Protein AF-A0A5N7D7Q5-F1 (afdb_monomer_lite)

pLDDT: mean 75.65, std 20.21, range [35.62, 98.12]

Secondary structure (DSSP, 8-state):
----------------------------------HHHHHHHHHHHHHHHHHHHHHHHHHHH-TT----PPTTHHHHHHHHHHHHHHHHHHHHHHHHTT--

Foldseek 3Di:
DDDDDDDDDDDPPPPPPPPPPPPPPDPPLPQDPCVVLVVLLVVLVVVLVVLVVVQQVVLVPDPVVPSGGDPPSVVVNVVSVVSNVVSVVVSVVSVVVSVD

Structure (mmCIF, N/CA/C/O backbone):
data_AF-A0A5N7D7Q5-F1
#
_entry.id   AF-A0A5N7D7Q5-F1
#
loop_
_atom_site.group_PDB
_atom_site.id
_atom_site.type_symbol
_atom_site.label_atom_id
_atom_site.label_alt_id
_atom_site.label_comp_id
_atom_site.label_asym_id
_atom_site.label_entity_id
_atom_site.label_seq_id
_atom_site.pdbx_PDB_ins_code
_atom_site.Cartn_x
_atom_site.Cartn_y
_atom_site.Cartn_z
_atom_site.occupancy
_atom_site.B_iso_or_equiv
_atom_site.auth_seq_id
_atom_site.auth_comp_id
_atom_site.auth_asym_id
_atom_site.auth_atom_id
_atom_site.pdbx_PDB_model_num
ATOM 1 N N . MET A 1 1 ? -32.460 -1.720 104.210 1.00 41.03 1 MET A N 1
ATOM 2 C CA . MET A 1 1 ? -32.610 -0.532 103.346 1.00 41.03 1 MET A CA 1
ATOM 3 C C . MET A 1 1 ? -32.942 -1.047 101.957 1.00 41.03 1 MET A C 1
ATOM 5 O O . MET A 1 1 ? -32.110 -1.713 101.358 1.00 41.03 1 MET A O 1
ATOM 9 N N . VAL A 1 2 ? -34.199 -0.901 101.542 1.00 40.56 2 VAL A N 1
ATOM 10 C CA . VAL A 1 2 ? -34.723 -1.390 100.259 1.00 40.56 2 VAL A CA 1
ATOM 11 C C . VAL A 1 2 ? -34.599 -0.247 99.262 1.00 40.56 2 VAL A C 1
ATOM 13 O O . VAL A 1 2 ? -35.124 0.825 99.547 1.00 40.56 2 VAL A O 1
ATOM 16 N N . CYS A 1 3 ? -33.955 -0.467 98.116 1.00 36.88 3 CYS A N 1
ATOM 17 C CA . CYS A 1 3 ? -34.108 0.419 96.966 1.00 36.88 3 CYS A CA 1
ATOM 18 C C . CYS A 1 3 ? -34.473 -0.413 95.736 1.00 36.88 3 CYS A C 1
ATOM 20 O O . CYS A 1 3 ? -33.755 -1.326 95.333 1.00 36.88 3 CYS A O 1
ATOM 22 N N . LEU A 1 4 ? -35.666 -0.097 95.244 1.00 36.41 4 LEU A N 1
ATOM 23 C CA . LEU A 1 4 ? -36.441 -0.719 94.185 1.00 36.41 4 LEU A CA 1
ATOM 24 C C . LEU A 1 4 ? -35.843 -0.469 92.796 1.00 36.41 4 LEU A C 1
ATOM 26 O O . LEU A 1 4 ? -35.201 0.549 92.547 1.00 36.41 4 LEU A O 1
ATOM 30 N N . ALA A 1 5 ? -36.129 -1.404 91.894 1.00 49.56 5 ALA A N 1
ATOM 31 C CA . ALA A 1 5 ? -35.909 -1.292 90.461 1.00 49.56 5 ALA A CA 1
ATOM 32 C C . ALA A 1 5 ? -36.652 -0.093 89.847 1.00 49.56 5 ALA A C 1
ATOM 34 O O . ALA A 1 5 ? -37.783 0.192 90.233 1.00 49.56 5 ALA A O 1
ATOM 35 N N . LEU A 1 6 ? -36.055 0.530 88.827 1.00 35.62 6 LEU A N 1
ATOM 36 C CA . LEU A 1 6 ? -36.762 1.354 87.845 1.00 35.62 6 LEU A CA 1
ATOM 37 C C . LEU A 1 6 ? -35.987 1.317 86.512 1.00 35.62 6 LEU A C 1
ATOM 39 O O . LEU A 1 6 ? -34.913 1.897 86.390 1.00 35.62 6 LEU A O 1
ATOM 43 N N . ALA A 1 7 ? -36.527 0.618 85.517 1.00 45.34 7 ALA A N 1
ATOM 44 C CA . ALA A 1 7 ? -36.310 0.935 84.103 1.00 45.34 7 ALA A CA 1
ATOM 45 C C . ALA A 1 7 ? -37.569 1.691 83.638 1.00 45.34 7 ALA A C 1
ATOM 47 O O . ALA A 1 7 ? -38.645 1.402 84.176 1.00 45.34 7 ALA A O 1
ATOM 48 N N . PRO A 1 8 ? -37.494 2.637 82.679 1.00 48.34 8 PRO A N 1
ATOM 49 C CA . PRO A 1 8 ? -37.569 2.186 81.285 1.00 48.34 8 PRO A CA 1
ATOM 50 C C . PRO A 1 8 ? -36.918 3.095 80.211 1.00 48.34 8 PRO A C 1
ATOM 52 O O . PRO A 1 8 ? -36.714 4.289 80.388 1.00 48.34 8 PRO A O 1
ATOM 55 N N . SER A 1 9 ? -36.733 2.481 79.035 1.00 47.50 9 SER A N 1
ATOM 56 C CA . SER A 1 9 ? -36.927 3.051 77.692 1.00 47.50 9 SER A CA 1
ATOM 57 C C . SER A 1 9 ? -36.102 4.275 77.274 1.00 47.50 9 SER A C 1
ATOM 59 O O . SER A 1 9 ? -36.553 5.410 77.405 1.00 47.50 9 SER A O 1
ATOM 61 N N . GLN A 1 10 ? -35.011 4.028 76.543 1.00 39.56 10 GLN A N 1
ATOM 62 C CA . GLN A 1 10 ? -34.717 4.832 75.354 1.00 39.56 10 GLN A CA 1
ATOM 63 C C . GLN A 1 10 ? -34.583 3.916 74.143 1.00 39.56 10 GLN A C 1
ATOM 65 O O . GLN A 1 10 ? -33.662 3.116 74.006 1.00 39.56 10 GLN A O 1
ATOM 70 N N . LEU A 1 11 ? -35.606 4.013 73.307 1.00 41.66 11 LEU A N 1
ATOM 71 C CA . LEU A 1 11 ? -35.772 3.334 72.045 1.00 41.66 11 LEU A CA 1
ATOM 72 C C . LEU A 1 11 ? -34.833 4.025 71.047 1.00 41.66 11 LEU A C 1
ATOM 74 O O . LEU A 1 11 ? -35.174 5.044 70.451 1.00 41.66 11 LEU A O 1
ATOM 78 N N . ALA A 1 12 ? -33.607 3.515 70.939 1.00 42.97 12 ALA A N 1
ATOM 79 C CA . ALA A 1 12 ? -32.690 3.902 69.881 1.00 42.97 12 ALA A CA 1
ATOM 80 C C . ALA A 1 12 ? -33.224 3.304 68.574 1.00 42.97 12 ALA A C 1
ATOM 82 O O . ALA A 1 12 ? -33.010 2.132 68.274 1.00 42.97 12 ALA A O 1
ATOM 83 N N . HIS A 1 13 ? -33.975 4.100 67.813 1.00 44.56 13 HIS A N 1
ATOM 84 C CA . HIS A 1 13 ? -34.188 3.823 66.399 1.00 44.56 13 HIS A CA 1
ATOM 85 C C . HIS A 1 13 ? -32.846 4.007 65.689 1.00 44.56 13 HIS A C 1
ATOM 87 O O . HIS A 1 13 ? -32.527 5.080 65.181 1.00 44.56 13 HIS A O 1
ATOM 93 N N . GLU A 1 14 ? -32.035 2.955 65.699 1.00 43.38 14 GLU A N 1
ATOM 94 C CA . GLU A 1 14 ? -30.900 2.830 64.805 1.00 43.38 14 GLU A CA 1
ATOM 95 C C . GLU A 1 14 ? -31.478 2.713 63.389 1.00 43.38 14 GLU A C 1
ATOM 97 O O . GLU A 1 14 ? -32.009 1.678 62.986 1.00 43.38 14 GLU A O 1
ATOM 102 N N . LEU A 1 15 ? -31.475 3.826 62.654 1.00 47.50 15 LEU A N 1
ATOM 103 C CA . LEU A 1 15 ? -31.685 3.822 61.212 1.00 47.50 15 LEU A CA 1
ATOM 104 C C . LEU A 1 15 ? -30.499 3.074 60.597 1.00 47.50 15 LEU A C 1
ATOM 106 O O . LEU A 1 15 ? -29.495 3.671 60.216 1.00 47.50 15 LEU A O 1
ATOM 110 N N . THR A 1 16 ? -30.604 1.748 60.531 1.00 48.44 16 THR A N 1
ATOM 111 C CA . THR A 1 16 ? -29.726 0.916 59.715 1.00 48.44 16 THR A CA 1
ATOM 112 C C . THR A 1 16 ? -30.012 1.268 58.260 1.00 48.44 16 THR A C 1
ATOM 114 O O . THR A 1 16 ? -30.921 0.731 57.630 1.00 48.44 16 THR A O 1
ATOM 117 N N . ILE A 1 17 ? -29.264 2.235 57.733 1.00 58.88 17 ILE A N 1
ATOM 118 C CA . ILE A 1 17 ? -29.203 2.502 56.301 1.00 58.88 17 ILE A CA 1
ATOM 119 C C . ILE A 1 17 ? -28.595 1.235 55.684 1.00 58.88 17 ILE A C 1
ATOM 121 O O . ILE A 1 17 ? -27.450 0.911 56.014 1.00 58.88 17 ILE A O 1
ATOM 125 N N . PRO A 1 18 ? -29.325 0.470 54.850 1.00 53.44 18 PRO A N 1
ATOM 126 C CA . PRO A 1 18 ? -28.720 -0.666 54.175 1.00 53.44 18 PRO A CA 1
ATOM 127 C C . PRO A 1 18 ? -27.560 -0.139 53.322 1.00 53.44 18 PRO A C 1
ATOM 129 O O . PRO A 1 18 ? -27.712 0.913 52.692 1.00 53.44 18 PRO A O 1
ATOM 132 N N . PRO A 1 19 ? -26.402 -0.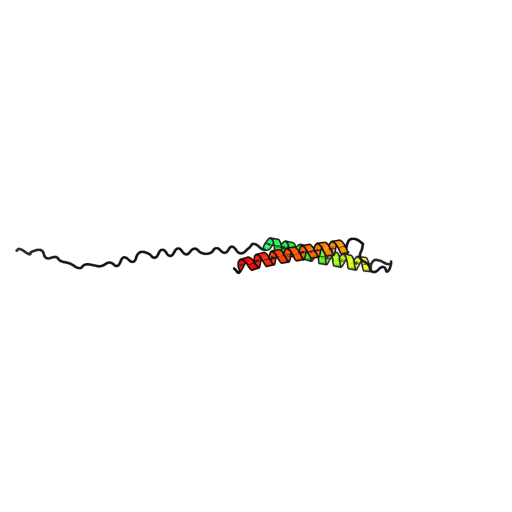821 53.296 1.00 53.59 19 PRO A N 1
ATOM 133 C CA . PRO A 1 19 ? -25.308 -0.408 52.437 1.00 53.59 19 PRO A CA 1
ATOM 134 C C . PRO A 1 19 ? -25.833 -0.371 51.004 1.00 53.59 19 PRO A C 1
ATOM 136 O O . PRO A 1 19 ? -26.315 -1.371 50.46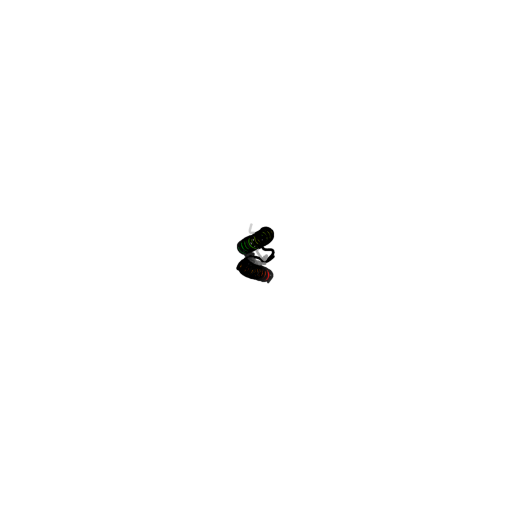6 1.00 53.59 19 PRO A O 1
ATOM 139 N N . PHE A 1 20 ? -25.802 0.819 50.409 1.00 56.56 20 PHE A N 1
ATOM 140 C CA . PHE A 1 20 ? -26.072 1.004 48.995 1.00 56.56 20 PHE A CA 1
ATOM 141 C C . PHE A 1 20 ? -24.892 0.361 48.259 1.00 56.56 20 PHE A C 1
ATOM 143 O O . PHE A 1 20 ? -23.885 1.004 47.978 1.00 56.56 20 PHE A O 1
ATOM 150 N N . GLU A 1 21 ? -24.983 -0.946 48.017 1.00 57.44 21 GLU A N 1
ATOM 151 C CA . GLU A 1 21 ? -24.064 -1.707 47.171 1.00 57.44 21 GLU A CA 1
ATOM 152 C C . GLU A 1 21 ? -24.274 -1.245 45.723 1.00 57.44 21 GLU A C 1
ATOM 154 O O . GLU A 1 21 ? -24.910 -1.904 44.894 1.00 57.44 21 GLU A O 1
ATOM 159 N N . GLN A 1 22 ? -23.780 -0.046 45.420 1.00 54.88 22 GLN A N 1
ATOM 160 C CA . GLN A 1 22 ? -23.712 0.475 44.072 1.00 54.88 22 GLN A CA 1
ATOM 161 C C . GLN A 1 22 ? -22.650 -0.348 43.345 1.00 54.88 22 GLN A C 1
ATOM 163 O O . GLN A 1 22 ? -21.461 -0.039 43.374 1.00 54.88 22 GLN A O 1
ATOM 168 N N . LYS A 1 23 ? -23.084 -1.445 42.712 1.00 54.44 23 LYS A N 1
ATOM 169 C CA . LYS A 1 23 ? -22.277 -2.195 41.748 1.00 54.44 23 LYS A CA 1
ATOM 170 C C . LYS A 1 23 ? -21.912 -1.256 40.602 1.00 54.44 23 LYS A C 1
ATOM 172 O O . LYS A 1 23 ? -22.619 -1.180 39.598 1.00 54.44 23 LYS A O 1
ATOM 177 N N . PHE A 1 24 ? -20.798 -0.548 40.748 1.00 51.50 24 PHE A N 1
ATOM 178 C CA . PHE A 1 24 ? -20.114 0.095 39.642 1.00 51.50 24 PHE A CA 1
ATOM 179 C C . PHE A 1 24 ? -19.621 -1.017 38.718 1.00 51.50 24 PHE A C 1
ATOM 181 O O . PHE A 1 24 ? -18.551 -1.589 38.910 1.00 51.50 24 PHE A O 1
ATOM 188 N N . LYS A 1 25 ? -20.433 -1.365 37.716 1.00 56.69 25 LYS A N 1
ATOM 189 C CA . LYS A 1 25 ? -19.909 -2.013 36.517 1.00 56.69 25 LYS A CA 1
ATOM 190 C C . LYS A 1 25 ? -19.035 -0.966 35.846 1.00 56.69 25 LYS A C 1
ATOM 192 O O . LYS A 1 25 ? -19.554 -0.071 35.188 1.00 56.69 25 LYS A O 1
ATOM 197 N N . THR A 1 26 ? -17.730 -1.037 36.064 1.00 59.25 26 THR A N 1
ATOM 198 C CA . THR A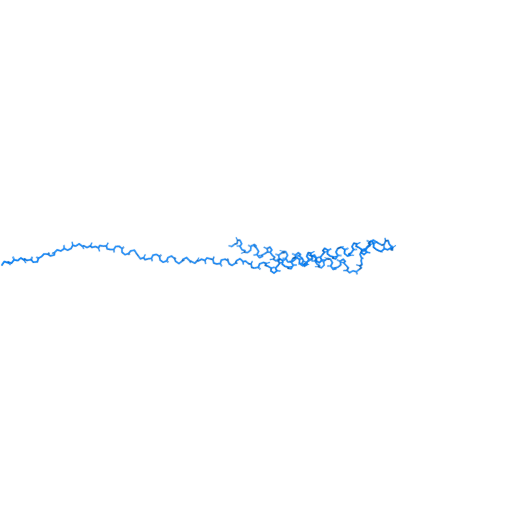 1 26 ? -16.782 -0.326 35.217 1.00 59.25 26 THR A CA 1
ATOM 199 C C . THR A 1 26 ? -16.980 -0.853 33.794 1.00 59.25 26 THR A C 1
ATOM 201 O O . THR A 1 26 ? -16.823 -2.058 33.571 1.00 59.25 26 THR A O 1
ATOM 204 N N . PRO A 1 27 ? -17.375 -0.011 32.822 1.00 57.12 27 PRO A N 1
ATOM 205 C CA . PRO A 1 27 ? -17.272 -0.399 31.433 1.00 57.12 27 PRO A CA 1
ATOM 206 C C . PRO A 1 27 ? -15.776 -0.477 31.155 1.00 57.12 27 PRO A C 1
ATOM 208 O O . PRO A 1 27 ? -15.087 0.533 31.049 1.00 57.12 27 PRO A O 1
ATOM 211 N N . THR A 1 28 ? -15.239 -1.691 31.124 1.00 58.41 28 THR A N 1
ATOM 212 C CA . THR A 1 28 ? -13.931 -1.944 30.526 1.00 58.41 28 THR A CA 1
ATOM 213 C C . THR A 1 28 ? -14.147 -1.853 29.023 1.00 58.41 28 THR A C 1
ATOM 215 O O . THR A 1 28 ? -14.318 -2.859 28.343 1.00 58.41 28 THR A O 1
ATOM 218 N N . GLN A 1 29 ? -14.249 -0.624 28.518 1.00 58.69 29 GLN A N 1
ATOM 219 C CA . GLN A 1 29 ? -14.229 -0.355 27.090 1.00 58.69 29 GLN A CA 1
ATOM 220 C C . GLN 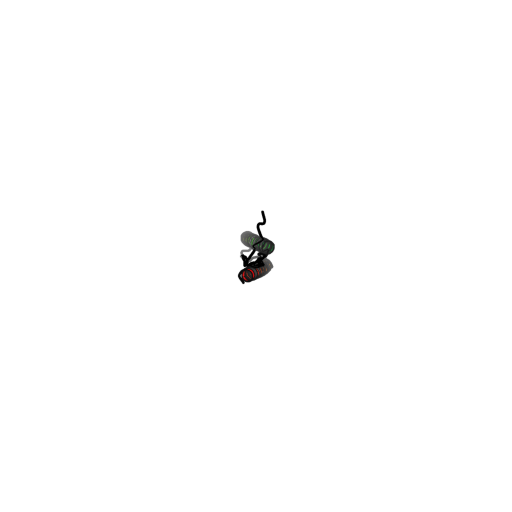A 1 29 ? -12.809 -0.713 26.641 1.00 58.69 29 GLN A C 1
ATOM 222 O O . GLN A 1 29 ? -11.849 0.006 26.913 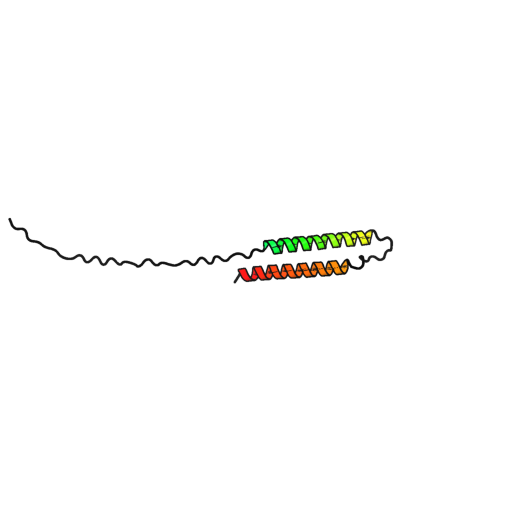1.00 58.69 29 GLN A O 1
ATOM 227 N N . GLN A 1 30 ? -12.645 -1.939 26.139 1.00 63.50 30 GLN A N 1
ATOM 228 C CA . GLN A 1 30 ? -11.378 -2.387 25.583 1.00 63.50 30 GLN A CA 1
ATOM 229 C C . GLN A 1 30 ? -11.134 -1.564 24.327 1.00 63.50 30 GLN A C 1
ATOM 231 O O . GLN A 1 30 ? -11.807 -1.779 23.322 1.00 63.50 30 GLN A O 1
ATOM 236 N N . THR A 1 31 ? -10.171 -0.647 24.396 1.00 66.38 31 THR A N 1
ATOM 237 C CA . THR A 1 31 ? -9.697 0.075 23.220 1.00 66.38 31 THR A CA 1
ATOM 238 C C . THR A 1 31 ? -9.314 -0.953 22.151 1.00 66.38 31 THR A C 1
ATOM 240 O O . THR A 1 31 ? -8.548 -1.878 22.457 1.00 66.38 31 THR A O 1
ATOM 243 N N . PRO A 1 32 ? -9.848 -0.857 20.924 1.00 69.75 32 PRO A N 1
ATOM 244 C CA . PRO A 1 32 ? -9.529 -1.808 19.875 1.00 69.75 32 PRO A CA 1
ATOM 245 C C . PRO A 1 32 ? -8.024 -1.781 19.593 1.00 69.75 32 PRO A C 1
ATOM 247 O O . PRO A 1 32 ? -7.432 -0.721 19.390 1.00 69.75 32 PRO A O 1
ATOM 250 N N . ASP A 1 33 ? -7.391 -2.956 19.582 1.00 82.38 33 ASP A N 1
ATOM 251 C CA . ASP A 1 33 ? -5.979 -3.077 19.225 1.00 82.38 33 ASP A CA 1
ATOM 252 C C . ASP A 1 33 ? -5.793 -2.779 17.730 1.00 82.38 33 ASP A C 1
ATOM 254 O O . ASP A 1 33 ? -6.072 -3.605 16.857 1.00 82.38 33 ASP A O 1
ATOM 258 N N . ILE A 1 34 ? -5.331 -1.562 17.438 1.00 90.50 34 ILE A N 1
ATOM 259 C CA . ILE A 1 34 ? -5.078 -1.072 16.079 1.00 90.50 34 ILE A CA 1
ATOM 260 C C . ILE A 1 34 ? -3.637 -1.305 15.604 1.00 90.50 34 ILE A C 1
ATOM 262 O O . ILE A 1 34 ? -3.310 -0.959 14.466 1.00 90.50 34 ILE A O 1
ATOM 266 N N . SER A 1 35 ? -2.765 -1.888 16.436 1.00 92.00 35 SER A N 1
ATOM 267 C CA . SER A 1 35 ? -1.331 -2.034 16.141 1.00 92.00 35 SER A CA 1
ATOM 268 C C . SER A 1 35 ? -1.075 -2.805 14.841 1.00 92.00 35 SER A C 1
ATOM 270 O O . SER A 1 35 ? -0.260 -2.393 14.014 1.00 92.00 35 SER A O 1
ATOM 272 N N . CYS A 1 36 ? -1.840 -3.876 14.609 1.00 92.38 36 CYS A N 1
ATOM 273 C CA . CYS A 1 36 ? -1.759 -4.684 13.395 1.00 92.38 36 CYS A CA 1
ATOM 274 C C . CYS A 1 36 ? -2.118 -3.882 12.134 1.00 92.38 36 CYS A C 1
ATOM 276 O O . CYS A 1 36 ? -1.429 -3.989 11.116 1.00 92.38 36 CYS A O 1
ATOM 278 N N . SER A 1 37 ? -3.174 -3.067 12.194 1.00 94.12 37 SER A N 1
ATOM 279 C CA . SER A 1 37 ? -3.600 -2.235 11.064 1.00 94.12 37 SER A CA 1
ATOM 280 C C . SER A 1 37 ? -2.546 -1.175 10.740 1.00 94.12 37 SER A C 1
ATOM 282 O O . SER A 1 37 ? -2.213 -0.973 9.573 1.00 94.12 37 SER A O 1
ATOM 284 N N . LEU A 1 38 ? -1.964 -0.542 11.765 1.00 95.56 38 LEU A N 1
ATOM 285 C CA . LEU A 1 38 ? -0.906 0.459 11.599 1.00 95.56 38 LEU A CA 1
ATOM 286 C C . LEU A 1 38 ? 0.374 -0.132 10.989 1.00 95.56 38 LEU A C 1
ATOM 288 O O . LEU A 1 38 ? 0.962 0.474 10.089 1.00 95.56 38 LEU A O 1
ATOM 292 N N . ASP A 1 39 ? 0.786 -1.327 11.419 1.00 97.12 39 ASP A N 1
ATOM 293 C CA . ASP A 1 39 ? 1.922 -2.047 10.825 1.00 97.12 39 ASP A CA 1
ATOM 294 C C . ASP A 1 39 ? 1.679 -2.356 9.338 1.00 97.12 39 ASP A C 1
ATOM 296 O O . ASP A 1 39 ? 2.528 -2.073 8.488 1.00 97.12 39 ASP A O 1
ATOM 300 N N . LYS A 1 40 ? 0.487 -2.855 8.989 1.00 96.62 40 LYS A N 1
ATOM 301 C CA . LYS A 1 40 ? 0.115 -3.132 7.592 1.00 96.62 40 LYS A CA 1
ATOM 302 C C . LYS A 1 40 ? 0.082 -1.872 6.735 1.00 96.62 40 LYS A C 1
ATOM 304 O O . LYS A 1 40 ? 0.639 -1.882 5.640 1.00 96.62 40 LYS A O 1
ATOM 309 N N . ILE A 1 41 ? -0.521 -0.790 7.227 1.00 98.00 41 ILE A N 1
ATOM 310 C CA . ILE A 1 41 ? -0.545 0.512 6.545 1.00 98.00 41 ILE A CA 1
ATOM 311 C C . ILE A 1 41 ? 0.881 0.995 6.281 1.00 98.00 41 ILE A C 1
ATOM 313 O O . ILE A 1 41 ? 1.193 1.412 5.165 1.00 98.00 41 ILE A O 1
ATOM 317 N N . THR A 1 42 ? 1.762 0.889 7.277 1.00 97.88 42 THR A N 1
ATOM 318 C CA . THR A 1 42 ? 3.168 1.295 7.159 1.00 97.88 42 THR A CA 1
ATOM 319 C C . THR A 1 42 ? 3.892 0.478 6.089 1.00 97.88 42 THR A C 1
ATOM 321 O O . THR A 1 42 ? 4.534 1.048 5.207 1.00 97.88 42 THR A O 1
ATOM 324 N N . LYS A 1 43 ? 3.739 -0.852 6.107 1.00 98.06 43 LYS A N 1
AT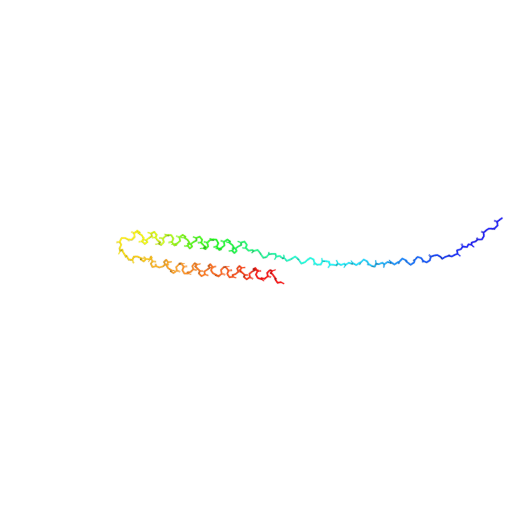OM 325 C CA . LYS A 1 43 ? 4.338 -1.760 5.115 1.00 98.06 43 LYS A CA 1
ATOM 326 C C . LYS A 1 43 ? 3.844 -1.482 3.698 1.00 98.06 43 LYS A C 1
ATOM 328 O O . LYS A 1 43 ? 4.656 -1.375 2.782 1.00 98.06 43 LYS A O 1
ATOM 333 N N . LEU A 1 44 ? 2.532 -1.327 3.519 1.00 98.12 44 LEU A N 1
ATOM 334 C CA . LEU A 1 44 ? 1.927 -1.024 2.220 1.00 98.12 44 LEU A CA 1
ATOM 335 C C . LEU A 1 44 ? 2.393 0.334 1.690 1.00 98.12 44 LEU A C 1
ATOM 337 O O . LEU A 1 44 ? 2.802 0.433 0.535 1.00 98.12 44 LEU A O 1
ATOM 341 N N . SER A 1 45 ? 2.412 1.356 2.548 1.00 97.31 45 SER A N 1
ATOM 342 C CA . SER A 1 45 ? 2.891 2.696 2.192 1.00 97.31 45 SER A CA 1
ATOM 343 C C . SER A 1 45 ? 4.357 2.665 1.764 1.00 97.31 45 SER A C 1
ATOM 345 O O . SER A 1 45 ? 4.716 3.233 0.733 1.00 97.31 45 SER A O 1
ATOM 347 N N . HIS A 1 46 ? 5.202 1.946 2.508 1.00 97.94 46 HIS A N 1
ATOM 348 C CA . HIS A 1 46 ? 6.607 1.779 2.158 1.00 97.94 46 HIS A CA 1
ATOM 349 C C . HIS A 1 46 ? 6.782 1.065 0.810 1.00 97.94 46 HIS A C 1
ATOM 351 O O . HIS A 1 46 ? 7.563 1.517 -0.023 1.00 97.94 46 HIS A O 1
ATOM 357 N N . HIS A 1 47 ? 6.023 -0.004 0.556 1.00 96.94 47 HIS A N 1
ATOM 358 C CA . HIS A 1 47 ? 6.057 -0.705 -0.728 1.00 96.94 47 HIS A CA 1
ATOM 359 C C . HIS A 1 47 ? 5.673 0.197 -1.900 1.00 96.94 47 HIS A C 1
ATOM 361 O O . HIS A 1 47 ? 6.365 0.187 -2.915 1.00 96.94 47 HIS A O 1
ATOM 367 N N . ILE A 1 48 ? 4.625 1.011 -1.757 1.00 95.75 48 ILE A N 1
ATOM 368 C CA . ILE A 1 48 ? 4.210 1.956 -2.801 1.00 95.75 48 ILE A CA 1
ATOM 369 C C . ILE A 1 48 ? 5.329 2.955 -3.098 1.00 95.75 48 ILE A C 1
ATOM 371 O O . ILE A 1 48 ? 5.647 3.186 -4.265 1.00 95.75 48 ILE A O 1
ATOM 375 N N . VAL A 1 49 ? 5.951 3.530 -2.064 1.00 95.81 49 VAL A N 1
ATOM 376 C CA . VAL A 1 49 ? 7.056 4.488 -2.229 1.00 95.81 49 VAL A CA 1
ATOM 377 C C . VAL A 1 49 ? 8.239 3.834 -2.938 1.00 95.81 49 VAL A C 1
ATOM 379 O O . VAL A 1 49 ? 8.759 4.391 -3.905 1.00 95.81 49 VAL A O 1
ATOM 382 N N . THR A 1 50 ? 8.634 2.638 -2.503 1.00 95.75 50 THR A N 1
ATOM 383 C CA . THR A 1 50 ? 9.750 1.897 -3.098 1.00 95.75 50 THR A CA 1
ATOM 384 C C . THR A 1 50 ? 9.471 1.547 -4.556 1.00 95.75 50 THR A C 1
ATOM 386 O O . THR A 1 50 ? 10.314 1.813 -5.412 1.00 95.75 50 THR A O 1
ATOM 389 N N . LEU A 1 51 ? 8.283 1.021 -4.863 1.00 93.00 51 LEU A N 1
ATOM 390 C CA . LEU A 1 51 ? 7.893 0.661 -6.227 1.00 93.00 51 LEU A CA 1
ATOM 391 C C . LEU A 1 51 ? 7.819 1.894 -7.136 1.00 93.00 51 LEU A C 1
ATOM 393 O O . LEU A 1 51 ? 8.298 1.859 -8.266 1.00 93.00 51 LEU A O 1
ATOM 397 N N . THR A 1 52 ? 7.295 3.012 -6.627 1.00 90.88 52 THR A N 1
ATOM 398 C CA . THR A 1 52 ? 7.267 4.288 -7.357 1.00 90.88 52 THR A CA 1
ATOM 399 C C . THR A 1 52 ? 8.685 4.769 -7.658 1.00 90.88 52 THR A C 1
ATOM 401 O O . THR A 1 52 ? 8.986 5.134 -8.792 1.00 90.88 52 THR A O 1
ATOM 404 N N . GLY A 1 53 ? 9.582 4.720 -6.669 1.00 90.94 53 GLY A N 1
ATOM 405 C CA . GLY A 1 53 ? 10.988 5.078 -6.847 1.00 90.94 53 GLY A CA 1
ATOM 406 C C . GLY A 1 53 ? 11.681 4.205 -7.893 1.00 90.94 53 GLY A C 1
ATOM 407 O O . GLY A 1 53 ? 12.307 4.727 -8.812 1.00 90.94 53 GLY A O 1
ATOM 408 N N . GLN A 1 54 ? 11.503 2.884 -7.808 1.00 90.00 54 GLN A N 1
ATOM 409 C CA . GLN A 1 54 ? 12.034 1.930 -8.786 1.00 90.00 54 GLN A CA 1
ATOM 410 C C . GLN A 1 54 ? 11.483 2.184 -10.191 1.00 90.00 54 GLN A C 1
ATOM 412 O O . GLN A 1 54 ? 12.245 2.174 -11.157 1.00 90.00 54 GLN A O 1
ATOM 417 N N . SER A 1 55 ? 10.183 2.463 -10.308 1.00 87.94 55 SER A N 1
ATOM 418 C CA . SER A 1 55 ? 9.546 2.794 -11.582 1.00 87.94 55 SER A CA 1
ATOM 419 C C . SER A 1 55 ? 10.159 4.048 -12.201 1.00 87.94 55 SER A C 1
ATOM 421 O O . SER A 1 55 ? 10.486 4.052 -13.384 1.00 87.94 55 SER A O 1
ATOM 423 N N . LEU A 1 56 ? 10.350 5.108 -11.412 1.00 87.19 56 LEU A N 1
ATOM 424 C CA . LEU A 1 56 ? 10.935 6.362 -11.888 1.00 87.19 56 LEU A CA 1
ATOM 425 C C . LEU A 1 56 ? 12.400 6.190 -12.304 1.00 87.19 56 LEU A C 1
ATOM 427 O O . LEU A 1 56 ? 12.798 6.688 -13.358 1.00 87.19 56 LEU A O 1
ATOM 431 N N . SER A 1 57 ? 13.192 5.458 -11.516 1.00 85.62 57 SER A N 1
ATOM 432 C CA . SER A 1 57 ? 14.574 5.117 -11.871 1.00 85.62 57 SER A CA 1
ATOM 433 C C . SER A 1 57 ? 14.638 4.300 -13.161 1.00 85.62 57 SER A C 1
ATOM 435 O O . SER A 1 57 ? 15.395 4.640 -14.062 1.00 85.62 57 SER A O 1
ATOM 437 N N . SER A 1 58 ? 13.783 3.284 -13.298 1.00 83.44 58 SER A N 1
ATOM 438 C CA . SER A 1 58 ? 13.726 2.444 -14.497 1.00 83.44 58 SER A CA 1
ATOM 439 C C . SER A 1 58 ? 13.355 3.238 -15.752 1.00 83.44 58 SER A C 1
ATOM 441 O O . SER A 1 58 ? 13.955 3.024 -16.805 1.00 83.44 58 SER A O 1
ATOM 443 N N . ILE A 1 59 ? 12.412 4.180 -15.647 1.00 83.19 59 ILE A N 1
ATOM 444 C CA . ILE A 1 59 ? 12.050 5.077 -16.753 1.00 83.19 59 ILE A CA 1
ATOM 445 C C . ILE A 1 59 ? 13.232 5.975 -17.132 1.00 83.19 59 ILE A C 1
ATOM 447 O O . ILE A 1 59 ? 13.480 6.185 -18.315 1.00 83.19 59 ILE A O 1
ATOM 451 N N . ARG A 1 60 ? 13.975 6.492 -16.145 1.00 78.81 60 ARG A N 1
ATOM 452 C CA . ARG A 1 60 ? 15.150 7.342 -16.382 1.00 78.81 60 ARG A CA 1
ATOM 453 C C . ARG A 1 60 ? 16.296 6.589 -17.066 1.00 78.81 60 ARG A C 1
ATOM 455 O O . ARG A 1 60 ? 16.976 7.175 -17.904 1.00 78.81 60 ARG A O 1
ATOM 462 N N . ASP A 1 61 ? 16.509 5.325 -16.709 1.00 77.00 61 ASP A N 1
ATOM 463 C CA . ASP A 1 61 ? 17.601 4.502 -17.247 1.00 77.00 61 ASP A CA 1
ATOM 464 C C . ASP A 1 61 ? 17.290 3.943 -18.647 1.00 77.00 61 ASP A C 1
ATOM 466 O O . ASP A 1 61 ? 18.195 3.544 -19.388 1.00 77.00 61 ASP A O 1
ATOM 470 N N . ARG A 1 62 ? 16.013 3.939 -19.048 1.00 75.00 62 ARG A N 1
ATOM 471 C CA . ARG A 1 62 ? 15.589 3.531 -20.388 1.00 75.00 62 ARG A CA 1
ATOM 472 C C . ARG A 1 62 ? 15.993 4.567 -21.438 1.00 75.00 62 ARG A C 1
ATOM 474 O O . ARG A 1 62 ? 15.378 5.617 -21.591 1.00 75.00 62 ARG A O 1
ATOM 481 N N . GLN A 1 63 ? 16.999 4.211 -22.238 1.00 66.50 63 GLN A N 1
ATOM 482 C CA . GLN A 1 63 ? 17.441 4.999 -23.397 1.00 66.50 63 GLN A CA 1
ATOM 483 C C . GLN A 1 63 ? 16.488 4.919 -24.605 1.00 66.50 63 GLN A C 1
ATOM 485 O O . GLN A 1 63 ? 16.695 5.624 -25.588 1.00 66.50 63 GLN A O 1
ATOM 490 N N . ASP A 1 64 ? 15.450 4.077 -24.548 1.00 68.81 64 ASP A N 1
ATOM 491 C CA . ASP A 1 64 ? 14.486 3.881 -25.640 1.00 68.81 64 ASP A CA 1
ATOM 492 C C . ASP A 1 64 ? 13.438 5.004 -25.762 1.00 68.81 64 ASP A C 1
ATOM 494 O O . ASP A 1 64 ? 12.651 5.013 -26.707 1.00 68.81 64 ASP A O 1
ATOM 498 N N . GLY A 1 65 ? 13.430 5.964 -24.830 1.00 61.31 65 GLY A N 1
ATOM 499 C CA . GLY A 1 65 ? 12.572 7.150 -24.884 1.00 61.31 65 GLY A CA 1
ATOM 500 C C . GLY A 1 65 ? 11.078 6.864 -24.717 1.00 61.31 65 GLY A C 1
ATOM 501 O O . GLY A 1 65 ? 10.272 7.779 -24.866 1.00 61.31 65 GLY A O 1
ATOM 502 N N . SER A 1 66 ? 10.695 5.624 -24.389 1.00 71.81 66 SER A N 1
ATOM 503 C CA . SER A 1 66 ? 9.287 5.237 -24.248 1.00 71.81 66 SER A CA 1
ATOM 504 C C . SER A 1 66 ? 8.596 5.947 -23.082 1.00 71.81 66 SER A C 1
ATOM 506 O O . SER A 1 66 ? 7.382 6.122 -23.114 1.00 71.81 66 SER A O 1
ATOM 508 N N . GLY A 1 67 ? 9.353 6.366 -22.059 1.00 70.19 67 GLY A N 1
ATOM 509 C CA . GLY A 1 67 ? 8.844 7.119 -20.906 1.00 70.19 67 GLY A CA 1
ATOM 510 C C . GLY A 1 67 ? 7.861 6.343 -20.021 1.00 70.19 67 GLY A C 1
ATOM 511 O O . GLY A 1 67 ? 7.305 6.913 -19.085 1.00 70.19 67 GLY A O 1
ATOM 512 N N . LEU A 1 68 ? 7.630 5.059 -20.313 1.00 74.12 68 LEU A N 1
ATOM 513 C CA . LEU A 1 68 ? 6.604 4.247 -19.672 1.00 74.12 68 LEU A CA 1
ATOM 514 C C . LEU A 1 68 ? 7.215 3.246 -18.680 1.00 74.12 68 LEU A C 1
ATOM 516 O O . LEU A 1 68 ? 8.258 2.646 -18.981 1.00 74.12 68 LEU A O 1
ATOM 520 N N . PRO A 1 69 ? 6.555 3.024 -17.522 1.00 73.94 69 PRO A N 1
ATOM 521 C CA . PRO A 1 69 ? 6.902 1.939 -16.610 1.00 73.94 69 PRO A CA 1
ATOM 522 C C . PRO A 1 69 ? 6.901 0.581 -17.317 1.00 73.94 69 PRO A C 1
ATOM 524 O O . PRO A 1 69 ? 6.222 0.386 -18.329 1.00 73.94 69 PRO A O 1
ATOM 527 N N . ALA A 1 70 ? 7.610 -0.394 -16.747 1.00 76.75 70 ALA A N 1
ATOM 528 C CA . ALA A 1 70 ? 7.490 -1.777 -17.192 1.00 76.75 70 ALA A CA 1
ATOM 529 C C . ALA A 1 70 ? 6.040 -2.280 -17.041 1.00 76.75 70 ALA A C 1
ATOM 531 O O . ALA A 1 70 ? 5.363 -1.982 -16.052 1.00 76.75 70 ALA A O 1
ATOM 532 N N . SER A 1 71 ? 5.577 -3.063 -18.021 1.00 71.06 71 SER A N 1
ATOM 533 C CA . SER A 1 71 ? 4.263 -3.715 -17.979 1.00 71.06 71 SER A CA 1
ATOM 534 C C . SER A 1 71 ? 4.182 -4.597 -16.728 1.00 71.06 71 SER A C 1
ATOM 536 O O . SER A 1 71 ? 5.027 -5.471 -16.553 1.00 71.06 71 SER A O 1
ATOM 538 N N . GLY A 1 72 ? 3.208 -4.340 -15.852 1.00 82.31 72 GLY A N 1
ATOM 539 C CA . GLY A 1 72 ? 3.044 -5.002 -14.550 1.00 82.31 72 GLY A CA 1
ATOM 540 C C . GLY A 1 72 ? 3.295 -4.092 -13.342 1.00 82.31 72 GLY A C 1
ATOM 541 O O . GLY A 1 72 ? 2.598 -4.212 -12.343 1.00 82.31 72 GLY A O 1
ATOM 542 N N . VAL A 1 73 ? 4.181 -3.093 -13.446 1.00 87.50 73 VAL A N 1
ATOM 543 C CA . VAL A 1 73 ? 4.440 -2.155 -12.330 1.00 87.50 73 VAL A CA 1
ATOM 544 C C . VAL A 1 73 ? 3.202 -1.316 -12.008 1.00 87.50 73 VAL A C 1
ATOM 546 O O . VAL A 1 73 ? 2.910 -1.045 -10.847 1.00 87.50 73 VAL A O 1
ATOM 549 N N . ILE A 1 74 ? 2.451 -0.922 -13.039 1.00 88.38 74 ILE A N 1
ATOM 550 C CA . ILE A 1 74 ? 1.199 -0.173 -12.877 1.00 88.38 74 ILE A CA 1
ATOM 551 C C . ILE A 1 74 ? 0.143 -1.037 -12.175 1.00 88.38 74 ILE A C 1
ATOM 553 O O . ILE A 1 74 ? -0.513 -0.556 -11.253 1.00 88.38 74 ILE A O 1
ATOM 557 N N . ASP A 1 75 ? 0.012 -2.307 -12.563 1.00 92.19 75 ASP A N 1
ATOM 558 C CA . ASP A 1 75 ? -0.934 -3.240 -11.941 1.00 92.19 75 ASP A CA 1
ATOM 559 C C . ASP A 1 75 ? -0.579 -3.488 -10.467 1.00 92.19 75 ASP A C 1
ATOM 561 O O . ASP A 1 75 ? -1.452 -3.443 -9.597 1.00 92.19 75 ASP A O 1
ATOM 565 N N . ASP A 1 76 ? 0.712 -3.648 -10.167 1.00 93.38 76 ASP A N 1
ATOM 566 C CA . ASP A 1 76 ? 1.220 -3.788 -8.802 1.00 93.38 76 ASP A CA 1
ATOM 567 C C . ASP A 1 76 ? 0.938 -2.533 -7.961 1.00 93.38 76 ASP A C 1
ATOM 569 O O . ASP A 1 76 ? 0.481 -2.635 -6.819 1.00 93.38 76 ASP A O 1
ATOM 573 N N . MET A 1 77 ? 1.139 -1.333 -8.523 1.00 93.50 77 MET A N 1
ATOM 574 C CA . MET A 1 77 ? 0.802 -0.071 -7.854 1.00 93.50 77 MET A CA 1
ATOM 575 C C . MET A 1 77 ? -0.699 0.036 -7.566 1.00 93.50 77 MET A C 1
ATOM 577 O O . MET A 1 77 ? -1.073 0.414 -6.455 1.00 93.50 77 MET A O 1
ATOM 581 N N . ILE A 1 78 ? -1.555 -0.317 -8.529 1.00 93.75 78 ILE A N 1
ATOM 582 C CA . ILE A 1 78 ? -3.015 -0.315 -8.360 1.00 93.75 78 ILE A CA 1
ATOM 583 C C . ILE A 1 78 ? -3.419 -1.291 -7.248 1.00 93.75 78 ILE A C 1
ATOM 585 O O . ILE A 1 78 ? -4.180 -0.931 -6.348 1.00 93.75 78 ILE A O 1
ATOM 589 N N . CYS A 1 79 ? -2.867 -2.505 -7.257 1.00 96.81 79 CYS A N 1
ATOM 590 C CA . CYS A 1 79 ? -3.124 -3.515 -6.234 1.00 96.81 79 CYS A CA 1
ATOM 591 C C . CYS A 1 79 ? -2.714 -3.030 -4.833 1.00 96.81 79 CYS A C 1
ATOM 593 O O . CYS A 1 79 ? -3.505 -3.092 -3.888 1.00 96.81 79 CYS A O 1
ATOM 595 N N . LEU A 1 80 ? -1.503 -2.482 -4.697 1.00 97.25 80 LEU A N 1
ATOM 596 C CA . LEU A 1 80 ? -1.002 -1.941 -3.433 1.00 97.25 80 LEU A CA 1
ATOM 597 C C . LEU A 1 80 ? -1.867 -0.787 -2.914 1.00 97.25 80 LEU A C 1
ATOM 599 O O . LEU A 1 80 ? -2.172 -0.748 -1.720 1.00 97.25 80 LEU A O 1
ATOM 603 N N . GLN A 1 81 ? -2.301 0.121 -3.793 1.00 96.75 81 GLN A N 1
ATOM 604 C CA . GLN A 1 81 ? -3.202 1.213 -3.421 1.00 96.75 81 GLN A CA 1
ATOM 605 C C . GLN A 1 81 ? -4.555 0.686 -2.935 1.00 96.75 81 GLN A C 1
ATOM 607 O O . GLN A 1 81 ? -5.031 1.124 -1.888 1.00 96.75 81 GLN A O 1
ATOM 612 N N . HIS A 1 82 ? -5.139 -0.304 -3.616 1.00 98.00 82 HIS A N 1
ATOM 613 C CA . HIS A 1 82 ? -6.383 -0.931 -3.164 1.00 98.00 82 HIS A CA 1
ATOM 614 C C . HIS A 1 82 ? -6.243 -1.594 -1.791 1.00 98.00 82 HIS A C 1
ATOM 616 O O . HIS A 1 82 ? -7.112 -1.414 -0.935 1.00 98.00 82 HIS A O 1
ATOM 622 N N . MET A 1 83 ? -5.149 -2.322 -1.549 1.00 98.12 83 MET A N 1
ATOM 623 C CA . MET A 1 83 ? -4.890 -2.927 -0.240 1.00 98.12 83 MET A CA 1
ATOM 624 C C . MET A 1 83 ? -4.741 -1.869 0.857 1.00 98.12 83 MET A C 1
ATOM 626 O O . MET A 1 83 ? -5.293 -2.035 1.945 1.00 98.12 83 MET A O 1
ATOM 630 N N . LEU A 1 84 ? -4.045 -0.764 0.570 1.00 98.06 84 LEU A N 1
ATOM 631 C CA . LEU A 1 84 ? -3.879 0.337 1.517 1.00 98.06 84 LEU A CA 1
ATOM 632 C C . LEU A 1 84 ? -5.224 0.994 1.846 1.00 98.06 84 LEU A C 1
ATOM 634 O O . LEU A 1 84 ? -5.544 1.185 3.018 1.00 98.06 84 LEU A O 1
ATOM 638 N N . SER A 1 85 ? -6.041 1.284 0.831 1.00 97.94 85 SER A N 1
ATOM 639 C CA . SER A 1 85 ? -7.381 1.845 1.023 1.00 97.94 85 SER A CA 1
ATOM 640 C C . SER A 1 85 ? -8.286 0.922 1.842 1.00 97.94 85 SER A C 1
ATOM 642 O O . SER A 1 85 ? -9.021 1.396 2.713 1.00 97.94 85 SER A O 1
ATOM 644 N N . ALA A 1 86 ? -8.222 -0.390 1.608 1.00 97.50 86 ALA A N 1
ATOM 645 C CA . ALA A 1 86 ? -8.983 -1.365 2.380 1.00 97.50 86 ALA A CA 1
ATOM 646 C C . ALA A 1 86 ? -8.544 -1.396 3.854 1.00 97.50 86 ALA A C 1
ATOM 648 O O . ALA A 1 86 ? -9.392 -1.423 4.747 1.00 97.50 86 ALA A O 1
ATOM 649 N N . GLU A 1 87 ? -7.236 -1.350 4.125 1.00 97.50 87 GLU A N 1
ATOM 650 C CA . GLU A 1 87 ? -6.723 -1.365 5.498 1.00 97.50 87 GLU A CA 1
ATOM 651 C C . GLU A 1 87 ? -7.048 -0.073 6.254 1.00 97.50 87 GLU A C 1
ATOM 653 O O . GLU A 1 87 ? -7.469 -0.131 7.408 1.00 97.50 87 GLU A O 1
ATOM 658 N N . LEU A 1 88 ? -6.948 1.084 5.592 1.00 97.00 88 LEU A N 1
ATOM 659 C CA . LEU A 1 88 ? -7.383 2.363 6.157 1.00 97.00 88 LEU A CA 1
ATOM 660 C C . LEU A 1 88 ? -8.875 2.334 6.498 1.00 97.00 88 LEU A C 1
ATOM 662 O O . LEU A 1 88 ? -9.263 2.717 7.597 1.00 97.00 88 LEU A O 1
ATOM 666 N N . SER A 1 89 ? -9.708 1.813 5.595 1.00 95.88 89 SER A N 1
ATOM 667 C CA . SER A 1 89 ? -11.151 1.673 5.834 1.00 95.88 89 SER A CA 1
ATOM 668 C C . SER A 1 89 ? -11.443 0.778 7.042 1.00 95.88 89 SER A C 1
ATOM 670 O O . SER A 1 89 ? -12.299 1.099 7.865 1.00 95.88 89 SER A O 1
ATOM 672 N N . ARG A 1 90 ? -10.700 -0.327 7.187 1.00 93.88 90 ARG A N 1
ATOM 673 C CA . ARG A 1 90 ? -10.797 -1.233 8.339 1.00 93.88 90 ARG A CA 1
ATOM 674 C C . ARG A 1 90 ? -10.411 -0.530 9.641 1.00 93.88 90 ARG A C 1
ATOM 676 O O . ARG A 1 90 ? -11.100 -0.703 10.642 1.00 93.88 90 ARG A O 1
ATOM 683 N N . LEU A 1 91 ? -9.336 0.259 9.617 1.00 94.06 91 LEU A N 1
ATOM 684 C CA . LEU A 1 91 ? -8.876 1.032 10.767 1.00 94.06 91 LEU A CA 1
ATOM 685 C C . LEU A 1 91 ? -9.923 2.068 11.191 1.00 94.06 91 LEU A C 1
ATOM 687 O O . LEU A 1 91 ? -10.300 2.099 12.358 1.00 94.06 91 LEU A O 1
ATOM 691 N N . TYR A 1 92 ? -10.451 2.853 10.250 1.00 91.50 92 TYR A N 1
ATOM 692 C CA . TYR A 1 92 ? -11.503 3.829 10.547 1.00 91.50 92 TYR A CA 1
ATOM 693 C C . TYR A 1 92 ? -12.761 3.171 11.117 1.00 91.50 92 TYR A C 1
ATOM 695 O O . TYR A 1 92 ? -13.316 3.662 12.093 1.00 91.50 92 TYR A O 1
ATOM 703 N N . ALA A 1 93 ? -13.182 2.028 10.569 1.00 90.81 93 ALA A N 1
ATOM 704 C CA . ALA A 1 93 ? -14.333 1.293 11.086 1.00 90.81 93 ALA A CA 1
ATOM 705 C C . ALA A 1 93 ? -14.104 0.713 12.493 1.00 90.81 93 ALA A C 1
ATOM 707 O O . ALA A 1 93 ? -15.068 0.527 13.231 1.00 90.81 93 ALA A O 1
ATOM 708 N N . ALA A 1 94 ? -12.860 0.391 12.860 1.00 87.94 94 ALA A N 1
ATOM 709 C CA . ALA A 1 94 ? -12.522 -0.039 14.214 1.00 87.94 94 ALA A CA 1
ATOM 710 C C . ALA A 1 94 ? -12.561 1.135 15.203 1.00 87.94 94 ALA A C 1
ATOM 712 O O . ALA A 1 94 ? -13.049 0.963 16.314 1.00 87.94 94 ALA A O 1
ATOM 713 N N . LEU A 1 95 ? -12.108 2.319 14.779 1.00 86.94 95 LEU A N 1
ATOM 714 C CA . LEU A 1 95 ? -12.124 3.538 15.592 1.00 86.94 95 LEU A CA 1
ATOM 715 C C . LEU A 1 95 ? -13.545 4.099 15.791 1.00 86.94 95 LEU A C 1
ATOM 717 O O . LEU A 1 95 ? -13.901 4.432 16.913 1.00 86.94 95 LEU A O 1
ATOM 721 N N . ASP A 1 96 ? -14.396 4.114 14.754 1.00 84.31 96 ASP A N 1
ATOM 722 C CA . ASP A 1 96 ? -15.805 4.568 14.861 1.00 84.31 96 ASP A CA 1
ATOM 723 C C . ASP A 1 96 ? -16.638 3.721 15.840 1.00 84.31 96 ASP A C 1
ATOM 725 O O . ASP A 1 96 ? -17.642 4.172 16.387 1.00 84.31 96 ASP A O 1
ATOM 729 N N . ARG A 1 97 ? -16.236 2.465 16.065 1.00 73.25 97 ARG A N 1
ATOM 730 C CA . ARG A 1 97 ? -16.906 1.556 17.005 1.00 73.25 97 ARG A CA 1
ATOM 731 C C . ARG A 1 97 ? -16.514 1.791 18.459 1.00 73.25 97 ARG A C 1
ATOM 733 O O . ARG A 1 97 ? -17.244 1.325 19.322 1.00 73.25 97 ARG A O 1
ATOM 740 N N . ASP A 1 98 ? -15.392 2.458 18.720 1.00 61.03 98 ASP A N 1
ATOM 741 C CA . ASP A 1 98 ? -14.947 2.773 20.082 1.00 61.03 98 ASP A CA 1
ATOM 742 C C . ASP A 1 98 ? -15.623 4.047 20.620 1.00 61.03 98 ASP A C 1
ATOM 744 O O . ASP A 1 98 ? -15.760 4.211 21.826 1.00 61.03 98 ASP A O 1
ATOM 748 N N . GLU A 1 99 ? -16.118 4.927 19.740 1.00 58.69 99 GLU A N 1
ATOM 749 C CA . GLU A 1 99 ? -16.802 6.176 20.124 1.00 58.69 99 GLU A CA 1
ATOM 750 C C . GLU A 1 99 ? -18.316 6.024 20.413 1.00 58.69 99 GLU A C 1
ATOM 752 O O . GLU A 1 99 ? -18.976 7.015 20.737 1.00 58.69 99 GLU A O 1
ATOM 757 N N . LYS A 1 100 ? -18.886 4.813 20.312 1.00 51.56 100 LYS A N 1
ATOM 758 C CA . LYS A 1 100 ? -20.316 4.513 20.557 1.00 51.56 100 LYS A CA 1
ATOM 759 C C . LYS A 1 100 ? -20.527 3.619 21.771 1.00 51.56 100 LYS A C 1
ATOM 761 O O . LYS A 1 100 ? -21.518 3.873 22.492 1.00 51.56 100 LYS A O 1
#

Radius of gyration: 37.15 Å; chains: 1; bounding box: 55×12×129 Å

Organism: NCBI:txid1506151

Sequence (100 aa):
MVCLALAPSQLAHELTIPPFEQKFKTPTQQTPDISCSLDKITKLSHHIVTLTGQSLSSIRDRQDGSGLPASGVIDDMICLQHMLSAELSRLYAALDRDEK